Protein AF-A0A0U4C2C6-F1 (afdb_monomer_lite)

Organism: NCBI:txid1411621

Foldseek 3Di:
DDDDDDDDDDDDDDDDDDDDDDDDDDDPDDPPPPPPPPDPQDWAFDDPPAADACVVAEQFWKWKWWAALPPRDIDIDDTDHQYAFDPPDPDQVNRKDKDWDWDADPPPRDIKIWMWIQGNRHIDIDI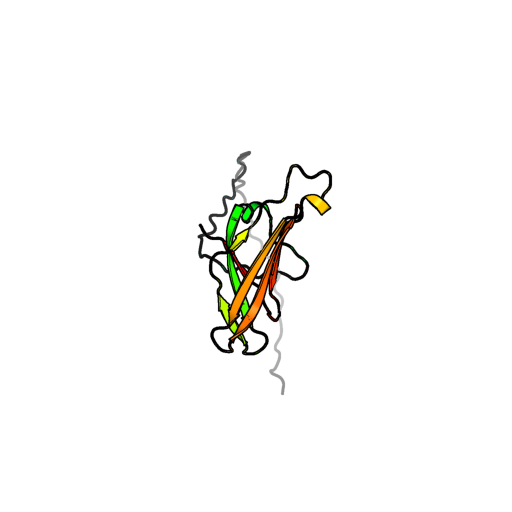PRTDRMTMTTDD

Radius of gyration: 28.0 Å; chains: 1; bounding box: 64×50×77 Å

Structure (mmCIF, N/CA/C/O backbone):
data_AF-A0A0U4C2C6-F1
#
_entry.id   AF-A0A0U4C2C6-F1
#
loop_
_atom_site.group_PDB
_atom_site.id
_atom_site.type_symbol
_atom_site.label_atom_id
_atom_site.label_alt_id
_atom_site.label_comp_id
_atom_site.label_asym_id
_atom_site.label_entity_id
_atom_site.label_seq_id
_atom_site.pdbx_PDB_ins_code
_atom_site.Cartn_x
_atom_site.Cartn_y
_atom_site.Cartn_z
_atom_site.occupancy
_atom_site.B_iso_or_equiv
_atom_site.auth_seq_id
_atom_site.auth_comp_id
_atom_site.auth_asym_id
_atom_site.auth_atom_id
_atom_site.pdbx_PDB_model_num
ATOM 1 N N . MET A 1 1 ? 21.924 -8.414 54.399 1.00 43.47 1 MET A N 1
ATOM 2 C CA . MET A 1 1 ? 23.168 -8.971 54.990 1.00 43.47 1 MET A CA 1
ATOM 3 C C . MET A 1 1 ? 23.803 -9.931 53.987 1.00 43.47 1 MET A C 1
ATOM 5 O O . MET A 1 1 ? 23.111 -10.341 53.064 1.00 43.47 1 MET A O 1
ATOM 9 N N . ARG A 1 2 ? 25.111 -10.199 54.085 1.00 40.47 2 ARG A N 1
ATOM 10 C CA . ARG A 1 2 ? 25.888 -10.925 53.057 1.00 40.47 2 ARG A CA 1
ATOM 11 C C . ARG A 1 2 ? 25.810 -12.449 53.266 1.00 40.47 2 ARG A C 1
ATOM 13 O O . ARG A 1 2 ? 25.883 -12.856 54.423 1.00 40.47 2 ARG A O 1
ATOM 20 N N . PRO A 1 3 ? 25.766 -13.284 52.210 1.00 55.25 3 PRO A N 1
ATOM 21 C CA . PRO A 1 3 ? 26.175 -14.682 52.328 1.00 55.25 3 PRO A CA 1
ATOM 22 C C . PRO A 1 3 ? 27.701 -14.763 52.568 1.00 55.25 3 PRO A C 1
ATOM 24 O O . PRO A 1 3 ? 28.441 -13.908 52.065 1.00 55.25 3 PRO A O 1
ATOM 27 N N . PRO A 1 4 ? 28.196 -15.742 53.347 1.00 52.00 4 PRO A N 1
ATOM 28 C CA . PRO A 1 4 ? 29.622 -15.890 53.625 1.00 52.00 4 PRO A CA 1
ATOM 29 C C . PRO A 1 4 ? 30.396 -16.465 52.427 1.00 52.00 4 PRO A C 1
ATOM 31 O O . PRO A 1 4 ? 29.886 -17.285 51.668 1.00 52.00 4 PRO A O 1
ATOM 34 N N . LYS A 1 5 ? 31.658 -16.042 52.290 1.00 46.25 5 LYS A N 1
ATOM 35 C CA . LYS A 1 5 ? 32.652 -16.623 51.372 1.00 46.25 5 LYS A CA 1
ATOM 36 C C . LYS A 1 5 ? 33.404 -17.753 52.081 1.00 46.25 5 LYS A C 1
ATOM 38 O O . LYS A 1 5 ? 33.743 -17.568 53.247 1.00 46.25 5 LYS A O 1
ATOM 43 N N . ILE A 1 6 ? 33.779 -18.818 51.366 1.00 43.84 6 ILE A N 1
ATOM 44 C CA . ILE A 1 6 ? 34.892 -19.706 51.754 1.00 43.84 6 ILE A CA 1
ATOM 45 C C . ILE A 1 6 ? 35.765 -20.017 50.527 1.00 43.84 6 ILE A C 1
ATOM 47 O O . ILE A 1 6 ? 35.259 -20.243 49.431 1.00 43.84 6 ILE A O 1
ATOM 51 N N . THR A 1 7 ? 37.078 -20.005 50.757 1.00 43.12 7 THR A N 1
ATOM 52 C CA . THR A 1 7 ? 38.211 -20.229 49.837 1.00 43.12 7 THR A CA 1
ATOM 53 C C . THR A 1 7 ? 39.315 -20.946 50.629 1.00 43.12 7 THR A C 1
ATOM 55 O O . THR A 1 7 ? 39.351 -20.795 51.849 1.00 43.12 7 THR A O 1
ATOM 58 N N . THR A 1 8 ? 40.225 -21.718 50.037 1.00 41.72 8 THR A N 1
ATOM 59 C CA . THR A 1 8 ? 40.607 -21.854 48.610 1.00 41.72 8 THR A CA 1
ATOM 60 C C . THR A 1 8 ? 40.851 -23.347 48.288 1.00 41.72 8 THR A C 1
ATOM 62 O O . THR A 1 8 ? 40.633 -24.179 49.163 1.00 41.72 8 THR A O 1
ATOM 65 N N . ASP A 1 9 ? 41.313 -23.719 47.085 1.00 37.34 9 ASP A N 1
ATOM 66 C CA . ASP A 1 9 ? 42.753 -23.989 46.857 1.00 37.34 9 ASP A CA 1
ATOM 67 C C . ASP A 1 9 ? 43.075 -24.630 45.483 1.00 37.34 9 ASP A C 1
ATOM 69 O O . ASP A 1 9 ? 42.414 -25.555 45.025 1.00 37.34 9 ASP A O 1
ATOM 73 N N . THR A 1 10 ? 44.083 -24.043 44.836 1.00 45.09 10 THR A N 1
ATOM 74 C CA . THR A 1 10 ? 45.171 -24.602 44.006 1.00 45.09 10 THR A CA 1
ATOM 75 C C . THR A 1 10 ? 45.081 -26.043 43.453 1.00 45.09 10 THR A C 1
ATOM 77 O O . THR A 1 10 ? 44.961 -27.014 44.191 1.00 45.09 10 THR A O 1
ATOM 80 N N . GLY A 1 11 ? 45.309 -26.200 42.138 1.00 37.72 11 GLY A N 1
ATOM 81 C CA . GLY A 1 11 ? 45.510 -27.506 41.486 1.00 37.72 11 GLY A CA 1
ATOM 82 C C . GLY A 1 11 ? 45.822 -27.389 39.988 1.00 37.72 11 GLY A C 1
ATOM 83 O O . GLY A 1 11 ? 44.921 -27.193 39.177 1.00 37.72 11 GLY A O 1
ATOM 84 N N . GLU A 1 12 ? 47.101 -27.480 39.621 1.00 39.19 12 GLU A N 1
ATOM 85 C CA . GLU A 1 12 ? 47.613 -27.251 38.261 1.00 39.19 12 GLU A CA 1
ATOM 86 C C . GLU A 1 12 ? 47.700 -28.545 37.409 1.00 39.19 12 GLU A C 1
ATOM 88 O O . GLU A 1 12 ? 47.996 -29.616 37.926 1.00 39.19 12 GLU A O 1
ATOM 93 N N . LEU A 1 13 ? 47.434 -28.405 36.099 1.00 45.66 13 LEU A N 1
ATOM 94 C CA . LEU A 1 13 ? 47.799 -29.257 34.942 1.00 45.66 13 LEU A CA 1
ATOM 95 C C . LEU A 1 13 ? 48.086 -30.768 35.127 1.00 45.66 13 LEU A C 1
ATOM 97 O O . LEU A 1 13 ? 49.150 -31.138 35.610 1.00 45.66 13 LEU A O 1
ATOM 101 N N . ILE A 1 14 ? 47.324 -31.620 34.415 1.00 47.81 14 ILE A N 1
ATOM 102 C CA . ILE A 1 14 ? 47.916 -32.698 33.585 1.00 47.81 14 ILE A CA 1
ATOM 103 C C . ILE A 1 14 ? 47.206 -32.765 32.217 1.00 47.81 14 ILE A C 1
ATOM 105 O O . ILE A 1 14 ? 45.985 -32.670 32.116 1.00 47.81 14 ILE A O 1
ATOM 109 N N . PHE A 1 15 ? 48.000 -32.920 31.155 1.00 38.97 15 PHE A N 1
ATOM 110 C CA . PHE A 1 15 ? 47.578 -33.038 29.756 1.00 38.97 15 PHE A CA 1
ATOM 111 C C . PHE A 1 15 ? 47.041 -34.435 29.410 1.00 38.97 15 PHE A C 1
ATOM 113 O O . PHE A 1 15 ? 47.638 -35.428 29.811 1.00 38.97 15 PHE A O 1
ATOM 120 N N . PHE A 1 16 ? 46.085 -34.511 28.475 1.00 42.25 16 PHE A N 1
ATOM 121 C CA . PHE A 1 16 ? 46.043 -35.610 27.500 1.00 42.25 16 PHE A CA 1
ATOM 122 C C . PHE A 1 16 ? 45.754 -35.086 26.089 1.00 42.25 16 PHE A C 1
ATOM 124 O O . PHE A 1 16 ? 44.644 -34.671 25.766 1.00 42.25 16 PHE A O 1
ATOM 131 N N . GLN A 1 17 ? 46.774 -35.131 25.230 1.00 45.59 17 GLN A N 1
ATOM 132 C CA . GLN A 1 17 ? 46.605 -34.996 23.785 1.00 45.59 17 GLN A CA 1
ATOM 133 C C . GLN A 1 17 ? 46.137 -36.332 23.196 1.00 45.59 17 GLN A C 1
ATOM 135 O O . GLN A 1 17 ? 46.783 -37.355 23.405 1.00 45.59 17 GLN A O 1
ATOM 140 N N . THR A 1 18 ? 45.119 -36.308 22.339 1.00 52.66 18 THR A N 1
ATOM 141 C CA . THR A 1 18 ? 45.025 -37.247 21.209 1.00 52.66 18 THR A CA 1
ATOM 142 C C . THR A 1 18 ? 44.735 -36.450 19.939 1.00 52.66 18 THR A C 1
ATOM 144 O O . THR A 1 18 ? 44.154 -35.368 19.988 1.00 52.66 18 THR A O 1
ATOM 147 N N . SER A 1 19 ? 45.272 -36.906 18.807 1.00 39.16 19 SER A N 1
ATOM 148 C CA . SER A 1 19 ? 45.440 -36.085 17.599 1.00 39.16 19 SER A CA 1
ATOM 149 C C . SER A 1 19 ? 44.721 -36.662 16.380 1.00 39.16 19 SER A C 1
ATOM 151 O O . SER A 1 19 ? 44.668 -37.878 16.232 1.00 39.16 19 SER A O 1
ATOM 153 N N . ARG A 1 20 ? 44.396 -35.770 15.424 1.00 46.72 20 ARG A N 1
ATOM 154 C CA . ARG A 1 20 ? 43.921 -36.039 14.041 1.00 46.72 20 ARG A CA 1
ATOM 155 C C . ARG A 1 20 ? 42.468 -36.547 13.999 1.00 46.72 20 ARG A C 1
ATOM 157 O O . ARG A 1 20 ? 42.090 -37.419 14.757 1.00 46.72 20 ARG A O 1
ATOM 164 N N . VAL A 1 21 ? 41.596 -36.001 13.151 1.00 45.09 21 VAL A N 1
ATOM 165 C CA . VAL A 1 21 ? 41.689 -36.036 11.676 1.00 45.09 21 VAL A CA 1
ATOM 166 C C . VAL A 1 21 ? 41.403 -34.669 11.028 1.00 45.09 21 VAL A C 1
ATOM 168 O O . VAL A 1 21 ? 40.477 -33.970 11.423 1.00 45.09 21 VAL A O 1
ATOM 171 N N . LYS A 1 22 ? 42.163 -34.314 9.978 1.00 52.81 22 LYS A N 1
ATOM 172 C CA . LYS A 1 22 ? 41.781 -33.271 9.005 1.00 52.81 22 LYS A CA 1
ATOM 173 C C . LYS A 1 22 ? 40.929 -33.904 7.895 1.00 52.81 22 LYS A C 1
ATOM 175 O O . LYS A 1 22 ? 41.438 -34.820 7.250 1.00 52.81 22 LYS A O 1
ATOM 180 N N . PRO A 1 23 ? 39.737 -33.383 7.564 1.00 44.59 23 PRO A N 1
ATOM 181 C CA . PRO A 1 23 ? 39.122 -33.622 6.266 1.00 44.59 23 PRO A CA 1
ATOM 182 C C . PRO A 1 23 ? 39.777 -32.696 5.232 1.00 44.59 23 PRO A C 1
ATOM 184 O O . PRO A 1 23 ? 39.557 -31.486 5.225 1.00 44.59 23 PRO A O 1
ATOM 187 N N . THR A 1 24 ? 40.600 -33.254 4.348 1.00 47.88 24 THR A N 1
ATOM 188 C CA . THR A 1 24 ? 40.970 -32.599 3.086 1.00 47.88 24 THR A CA 1
ATOM 189 C C . THR A 1 24 ? 39.849 -32.831 2.077 1.00 47.88 24 THR A C 1
ATOM 191 O O . THR A 1 24 ? 39.637 -33.966 1.660 1.00 47.88 24 THR A O 1
ATOM 194 N N . GLY A 1 25 ? 39.141 -31.774 1.677 1.00 40.16 25 GLY A N 1
ATOM 195 C CA . GLY A 1 25 ? 38.038 -31.860 0.717 1.00 40.16 25 GLY A CA 1
ATOM 196 C C . GLY A 1 25 ? 37.857 -30.549 -0.038 1.00 40.16 25 GLY A C 1
ATOM 197 O O . GLY A 1 25 ? 37.169 -29.648 0.428 1.00 40.16 25 GLY A O 1
ATOM 198 N N . HIS A 1 26 ? 38.504 -30.437 -1.196 1.00 43.16 26 HIS A N 1
ATOM 199 C CA . HIS A 1 26 ? 38.404 -29.278 -2.079 1.00 43.16 26 HIS A CA 1
ATOM 200 C C . HIS A 1 26 ? 37.157 -29.421 -2.969 1.00 43.16 26 HIS A C 1
ATOM 202 O O . HIS A 1 26 ? 37.110 -30.319 -3.804 1.00 43.16 26 HIS A O 1
ATOM 208 N N . TRP A 1 27 ? 36.167 -28.540 -2.804 1.00 44.12 27 TRP A N 1
ATOM 209 C CA . TRP A 1 27 ? 34.976 -28.462 -3.661 1.00 44.12 27 TRP A CA 1
ATOM 210 C C . TRP A 1 27 ? 34.647 -26.994 -3.973 1.00 44.12 27 TRP A C 1
ATOM 212 O O . TRP A 1 27 ? 34.201 -26.280 -3.074 1.00 44.12 27 TRP A O 1
ATOM 222 N N . PRO A 1 28 ? 34.778 -26.522 -5.226 1.00 49.38 28 PRO A N 1
ATOM 223 C CA . PRO A 1 28 ? 34.243 -25.231 -5.652 1.00 49.38 28 PRO A CA 1
ATOM 224 C C . PRO A 1 28 ? 32.747 -25.356 -5.998 1.00 49.38 28 PRO A C 1
ATOM 226 O O . PRO A 1 28 ? 32.307 -25.004 -7.089 1.00 49.38 28 PRO A O 1
ATOM 229 N N . GLY A 1 29 ? 31.951 -25.879 -5.064 1.00 41.84 29 GLY A N 1
ATOM 230 C CA . GLY A 1 29 ? 30.494 -25.903 -5.164 1.00 41.84 29 GLY A CA 1
ATOM 231 C C . GLY A 1 29 ? 29.917 -24.681 -4.466 1.00 41.84 29 GLY A C 1
ATOM 232 O O . GLY A 1 29 ? 29.756 -24.704 -3.247 1.00 41.84 29 GLY A O 1
ATOM 233 N N . ARG A 1 30 ? 29.602 -23.609 -5.209 1.00 43.47 30 ARG A N 1
ATOM 234 C CA . ARG A 1 30 ? 28.815 -22.503 -4.641 1.00 43.47 30 ARG A CA 1
ATOM 235 C C . ARG A 1 30 ? 27.462 -23.063 -4.219 1.00 43.47 30 ARG A C 1
ATOM 237 O O . ARG A 1 30 ? 26.648 -23.409 -5.072 1.00 43.47 30 ARG A O 1
ATOM 244 N N . ILE A 1 31 ? 27.233 -23.138 -2.911 1.00 47.34 31 ILE A N 1
ATOM 245 C CA . ILE A 1 31 ? 25.911 -23.415 -2.362 1.00 47.34 31 ILE A CA 1
ATOM 246 C C . ILE A 1 31 ? 25.012 -22.270 -2.825 1.00 47.34 31 ILE A C 1
ATOM 248 O O . ILE A 1 31 ? 25.139 -21.137 -2.362 1.00 47.34 31 ILE A O 1
ATOM 252 N N . LEU A 1 32 ? 24.123 -22.567 -3.772 1.00 46.06 32 LEU A N 1
ATOM 253 C CA . LEU A 1 32 ? 22.963 -21.732 -4.032 1.00 46.06 32 LEU A CA 1
ATOM 254 C C . LEU A 1 32 ? 22.089 -21.813 -2.785 1.00 46.06 32 LEU A C 1
ATOM 256 O O . LEU A 1 32 ? 21.255 -22.709 -2.661 1.00 46.06 32 LEU A O 1
ATOM 260 N N . SER A 1 33 ? 22.288 -20.870 -1.866 1.00 45.19 33 SER A N 1
ATOM 261 C CA . SER A 1 33 ? 21.357 -20.586 -0.778 1.00 45.19 33 SER A CA 1
ATOM 262 C C . SER A 1 33 ? 20.067 -20.021 -1.369 1.00 45.19 33 SER A C 1
ATOM 264 O O . SER A 1 33 ? 19.761 -18.839 -1.223 1.00 45.19 33 SER A O 1
ATOM 266 N N . ARG A 1 34 ? 19.301 -20.872 -2.064 1.00 46.25 34 ARG A N 1
ATOM 267 C CA . AR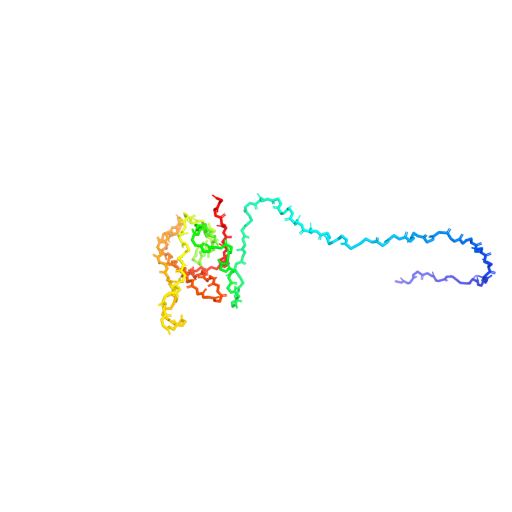G A 1 34 ? 17.884 -20.635 -2.321 1.00 46.25 34 ARG A CA 1
ATOM 268 C C . ARG A 1 34 ? 17.207 -20.638 -0.960 1.00 46.25 34 ARG A C 1
ATOM 270 O O . ARG A 1 34 ? 16.843 -21.693 -0.445 1.00 46.25 34 ARG A O 1
ATOM 277 N N . SER A 1 35 ? 17.097 -19.447 -0.377 1.00 44.50 35 SER A N 1
ATOM 278 C CA . SER A 1 35 ? 16.248 -19.202 0.778 1.00 44.50 35 SER A CA 1
ATOM 279 C C . SER A 1 35 ? 14.823 -19.505 0.344 1.00 44.50 35 SER A C 1
ATOM 281 O O . SER A 1 35 ? 14.163 -18.678 -0.283 1.00 44.50 35 SER A O 1
ATOM 283 N N . LEU A 1 36 ? 14.372 -20.727 0.621 1.00 47.75 36 LEU A N 1
ATOM 284 C CA . LEU A 1 36 ? 12.972 -21.106 0.525 1.00 47.75 36 LEU A CA 1
ATOM 285 C C . LEU A 1 36 ? 12.248 -20.408 1.677 1.00 47.75 36 LEU A C 1
ATOM 287 O O . LEU A 1 36 ? 11.938 -21.019 2.698 1.00 47.75 36 LEU A O 1
ATOM 291 N N . ASN A 1 37 ? 12.036 -19.100 1.521 1.00 47.34 37 ASN A N 1
ATOM 292 C CA . ASN A 1 37 ? 11.119 -18.346 2.356 1.00 47.34 37 ASN A CA 1
ATOM 293 C C . ASN A 1 37 ? 9.734 -18.938 2.113 1.00 47.34 37 ASN A C 1
ATOM 295 O O . ASN A 1 37 ? 9.097 -18.650 1.104 1.00 47.34 37 ASN A O 1
ATOM 299 N N . THR A 1 38 ? 9.300 -19.804 3.026 1.00 46.62 38 THR A N 1
ATOM 300 C CA . THR A 1 38 ? 7.931 -20.305 3.070 1.00 46.62 38 THR A CA 1
ATOM 301 C C . THR A 1 38 ? 6.997 -19.104 3.124 1.00 46.62 38 THR A C 1
ATOM 303 O O . THR A 1 38 ? 7.020 -18.346 4.097 1.00 46.62 38 THR A O 1
ATOM 306 N N . ILE A 1 39 ? 6.221 -18.923 2.055 1.00 56.34 39 ILE A N 1
ATOM 307 C CA . ILE A 1 39 ? 5.385 -17.746 1.826 1.00 56.34 39 ILE A CA 1
ATOM 308 C C . ILE A 1 39 ? 4.159 -17.827 2.740 1.00 56.34 39 ILE A C 1
ATOM 310 O O . ILE A 1 39 ? 3.059 -18.195 2.343 1.00 56.34 39 ILE A O 1
ATOM 314 N N . TYR A 1 40 ? 4.348 -17.457 4.004 1.00 50.25 40 TYR A N 1
ATOM 315 C CA . TYR A 1 40 ? 3.291 -16.720 4.679 1.00 50.25 40 TYR A CA 1
ATOM 316 C C . TYR A 1 40 ? 3.197 -15.367 3.971 1.00 50.25 40 TYR A C 1
ATOM 318 O O . TYR A 1 40 ? 4.247 -14.754 3.749 1.00 50.25 40 TYR A O 1
ATOM 326 N N . PRO A 1 41 ? 1.997 -14.874 3.626 1.00 65.12 41 PRO A N 1
ATOM 327 C CA . PRO A 1 41 ? 1.850 -13.564 3.012 1.00 65.12 41 PRO A CA 1
ATOM 328 C C . PRO A 1 41 ? 2.112 -12.506 4.097 1.00 65.12 41 PRO A C 1
ATOM 330 O O . PRO A 1 41 ? 1.213 -12.019 4.786 1.00 65.12 41 PRO A O 1
ATOM 333 N N . MET A 1 42 ? 3.392 -12.229 4.339 1.00 84.25 42 MET A N 1
ATOM 334 C CA . MET A 1 42 ? 3.842 -11.368 5.423 1.00 84.25 42 MET A CA 1
ATOM 335 C C . MET A 1 42 ? 3.589 -9.910 5.060 1.00 84.25 42 MET A C 1
ATOM 337 O O . MET A 1 42 ? 4.017 -9.435 4.014 1.00 84.25 42 MET A O 1
ATOM 341 N N . TRP A 1 43 ? 2.928 -9.192 5.964 1.00 88.38 43 TRP A N 1
ATOM 342 C CA . TRP A 1 43 ? 2.801 -7.743 5.883 1.00 88.38 43 TRP A CA 1
ATOM 343 C C . TRP A 1 43 ? 4.162 -7.100 6.145 1.00 88.38 43 TRP A C 1
ATOM 345 O O . TRP A 1 43 ? 4.657 -7.119 7.275 1.00 88.38 43 TRP A O 1
ATOM 355 N N . ILE A 1 44 ? 4.766 -6.532 5.106 1.00 90.38 44 ILE A N 1
ATOM 356 C CA . ILE A 1 44 ? 6.048 -5.840 5.185 1.00 90.38 44 ILE A CA 1
ATOM 357 C C . ILE A 1 44 ? 5.762 -4.394 5.580 1.00 90.38 44 ILE A C 1
ATOM 359 O O . ILE A 1 44 ? 5.151 -3.640 4.825 1.00 90.38 44 ILE A O 1
ATOM 363 N N . GLN A 1 45 ? 6.183 -3.993 6.779 1.00 91.38 45 GLN A N 1
ATOM 364 C CA . GLN A 1 45 ? 6.074 -2.598 7.198 1.00 91.38 45 GLN A CA 1
ATOM 365 C C . GLN A 1 45 ? 7.029 -1.735 6.363 1.00 91.38 45 GLN A C 1
ATOM 367 O O . GLN A 1 45 ? 8.241 -1.972 6.361 1.00 91.38 45 GLN A O 1
ATOM 372 N N . GLN A 1 46 ? 6.495 -0.712 5.693 1.00 88.25 46 GLN A N 1
ATOM 373 C CA . GLN A 1 46 ? 7.325 0.278 5.018 1.00 88.25 46 GLN A CA 1
ATOM 374 C C . GLN A 1 46 ? 8.090 1.082 6.072 1.00 88.25 46 GLN A C 1
ATOM 376 O O . GLN A 1 46 ? 7.522 1.534 7.070 1.00 88.25 46 GLN A O 1
ATOM 381 N N . LYS A 1 47 ? 9.395 1.241 5.859 1.00 87.62 47 LYS A N 1
ATOM 382 C CA . LYS A 1 47 ? 10.255 2.057 6.716 1.00 87.62 47 LYS A CA 1
ATOM 383 C C . LYS A 1 47 ? 10.228 3.496 6.222 1.00 87.62 47 LYS A C 1
ATOM 385 O O . LYS A 1 47 ? 10.313 3.739 5.019 1.00 87.62 47 LYS A O 1
ATOM 390 N N . ASP A 1 48 ? 10.178 4.443 7.149 1.00 78.94 48 ASP A N 1
ATOM 391 C CA . ASP A 1 48 ? 10.301 5.858 6.813 1.00 78.94 48 ASP A CA 1
ATOM 392 C C . ASP A 1 48 ? 11.631 6.105 6.072 1.00 78.94 48 ASP A C 1
ATOM 394 O O . ASP A 1 48 ? 12.686 5.629 6.496 1.00 78.94 48 ASP A O 1
ATOM 398 N N . HIS A 1 49 ? 11.572 6.826 4.949 1.00 79.88 49 HIS A N 1
ATOM 399 C CA . HIS A 1 49 ? 12.713 7.156 4.076 1.00 79.88 49 HIS A CA 1
ATOM 400 C C . HIS A 1 49 ? 13.450 5.974 3.411 1.00 79.88 49 HIS A C 1
ATOM 402 O O . HIS A 1 49 ? 14.547 6.165 2.891 1.00 79.88 49 HIS A O 1
ATOM 408 N N . SER A 1 50 ? 12.865 4.773 3.376 1.00 86.81 50 SER A N 1
ATOM 409 C CA . SER A 1 50 ? 13.403 3.632 2.622 1.00 86.81 50 SER A CA 1
ATOM 410 C C . SER A 1 50 ? 12.306 3.054 1.725 1.00 86.81 50 SER A C 1
ATOM 412 O O . SER A 1 50 ? 11.464 2.307 2.235 1.00 86.81 50 SER A O 1
ATOM 414 N N . PRO A 1 51 ? 12.316 3.369 0.414 1.00 88.69 51 PRO A N 1
ATOM 415 C CA . PRO A 1 51 ? 11.421 2.756 -0.561 1.00 88.69 51 PRO A CA 1
ATOM 416 C C . PRO A 1 51 ? 11.476 1.226 -0.516 1.00 88.69 51 PRO A C 1
ATOM 418 O O . PRO A 1 51 ? 12.480 0.625 -0.115 1.00 88.69 51 PRO A O 1
ATOM 421 N N . ALA A 1 52 ? 10.382 0.596 -0.926 1.00 90.75 52 ALA A N 1
ATOM 422 C CA . ALA A 1 52 ? 10.337 -0.834 -1.174 1.00 90.75 52 ALA A CA 1
ATOM 423 C C . ALA A 1 52 ? 11.040 -1.169 -2.508 1.00 90.75 52 ALA A C 1
ATOM 425 O O . ALA A 1 52 ? 10.995 -0.353 -3.432 1.00 90.75 52 ALA A O 1
ATOM 426 N N . PRO A 1 53 ? 11.690 -2.341 -2.630 1.00 89.94 53 PRO A N 1
ATOM 427 C CA . PRO A 1 53 ? 12.386 -2.732 -3.855 1.00 89.94 53 PRO A CA 1
ATOM 428 C C . PRO A 1 53 ? 11.424 -2.790 -5.047 1.00 89.94 53 PRO A C 1
ATOM 430 O O . PRO A 1 53 ? 10.396 -3.465 -4.996 1.00 89.94 53 PRO A O 1
ATOM 433 N N . LEU A 1 54 ? 11.773 -2.088 -6.131 1.00 87.94 54 LEU A N 1
ATOM 434 C CA . LEU A 1 54 ? 10.955 -2.028 -7.345 1.00 87.94 54 LEU A CA 1
ATOM 435 C C . LEU A 1 54 ? 10.766 -3.419 -7.968 1.00 87.94 54 LEU A C 1
ATOM 437 O O . LEU A 1 54 ? 9.656 -3.773 -8.347 1.00 87.94 54 LEU A O 1
ATOM 441 N N . GLU A 1 55 ? 11.829 -4.226 -8.013 1.00 87.50 55 GLU A N 1
ATOM 442 C CA . GLU A 1 55 ? 11.841 -5.559 -8.637 1.00 87.50 55 GLU A CA 1
ATOM 443 C C . GLU A 1 55 ? 10.844 -6.562 -8.024 1.00 87.50 55 GLU A C 1
ATOM 445 O O . GLU A 1 55 ? 10.340 -7.431 -8.733 1.00 87.50 55 GLU A O 1
ATOM 450 N N . ASP A 1 56 ? 10.508 -6.418 -6.738 1.00 85.56 56 ASP A N 1
ATOM 451 C CA . ASP A 1 56 ? 9.554 -7.297 -6.047 1.00 85.56 56 ASP A CA 1
ATOM 452 C C . ASP A 1 56 ? 8.085 -6.903 -6.290 1.00 85.56 56 ASP A C 1
ATOM 454 O O . ASP A 1 56 ? 7.183 -7.702 -6.008 1.00 85.56 56 ASP A O 1
ATOM 458 N N . LEU A 1 57 ? 7.844 -5.674 -6.770 1.00 89.69 57 LEU A N 1
ATOM 459 C CA . LEU A 1 57 ? 6.545 -4.991 -6.746 1.00 89.69 57 LEU A CA 1
ATOM 460 C C . LEU A 1 57 ? 6.050 -4.515 -8.119 1.00 89.69 57 LEU A C 1
ATOM 462 O O . LEU A 1 57 ? 4.844 -4.511 -8.351 1.00 89.69 57 LEU A O 1
ATOM 466 N N . GLN A 1 58 ? 6.946 -4.112 -9.019 1.00 87.38 58 GLN A N 1
ATOM 467 C CA . GLN A 1 58 ? 6.618 -3.522 -10.317 1.00 87.38 58 GLN A CA 1
ATOM 468 C C . GLN A 1 58 ? 5.692 -4.418 -11.149 1.00 87.38 58 GLN A C 1
ATOM 470 O O . GLN A 1 58 ? 5.991 -5.589 -11.386 1.00 87.38 58 GLN A O 1
ATOM 475 N N . GLY A 1 59 ? 4.575 -3.861 -11.628 1.00 85.56 59 GLY A N 1
ATOM 476 C CA . GLY A 1 59 ? 3.610 -4.598 -12.450 1.00 85.56 59 GLY A CA 1
ATOM 477 C C . GLY A 1 59 ? 2.835 -5.684 -11.695 1.00 85.56 59 GLY A C 1
ATOM 478 O O . GLY A 1 59 ? 2.131 -6.475 -12.323 1.00 85.56 59 GLY A O 1
ATOM 479 N N . ARG A 1 60 ? 2.949 -5.732 -10.363 1.00 89.81 60 ARG A N 1
ATOM 480 C CA . ARG A 1 60 ? 2.147 -6.584 -9.479 1.00 89.81 60 ARG A CA 1
ATOM 481 C C . ARG A 1 60 ? 1.075 -5.745 -8.791 1.00 89.81 60 ARG A C 1
ATOM 483 O O . ARG A 1 60 ? 1.063 -4.517 -8.887 1.00 89.81 60 ARG A O 1
ATOM 490 N N . THR A 1 61 ? 0.180 -6.417 -8.078 1.00 91.06 61 THR A N 1
ATOM 491 C CA . THR A 1 61 ? -0.788 -5.760 -7.201 1.00 91.06 61 THR A CA 1
ATOM 492 C C . THR A 1 61 ? -0.450 -6.008 -5.736 1.00 91.06 61 THR A C 1
ATOM 494 O O . THR A 1 61 ? 0.097 -7.055 -5.367 1.00 91.06 61 THR A O 1
ATOM 497 N N . VAL A 1 62 ? -0.754 -5.029 -4.887 1.00 91.56 62 VAL A N 1
ATOM 498 C CA . VAL A 1 62 ? -0.453 -5.064 -3.452 1.00 91.56 62 VAL A CA 1
ATOM 499 C C . VAL A 1 62 ? -1.682 -4.728 -2.622 1.00 91.56 62 VAL A C 1
ATOM 501 O O . VAL A 1 62 ? -2.408 -3.784 -2.916 1.00 91.56 62 VAL A O 1
ATOM 504 N N . GLY A 1 63 ? -1.896 -5.468 -1.539 1.00 92.31 63 GLY A N 1
ATOM 505 C CA . GLY A 1 63 ? -2.758 -5.007 -0.456 1.00 92.31 63 GLY A CA 1
ATOM 506 C C . GLY A 1 63 ? -1.968 -4.063 0.446 1.00 92.31 63 GLY A C 1
ATOM 507 O O . GLY A 1 63 ? -0.793 -4.320 0.727 1.00 92.31 63 GLY A O 1
ATOM 508 N N . LEU A 1 64 ? -2.599 -2.997 0.940 1.00 93.56 64 LEU A N 1
ATOM 509 C CA . LEU A 1 64 ? -2.047 -2.127 1.978 1.00 93.56 64 LEU A CA 1
ATOM 510 C C . LEU A 1 64 ? -2.773 -2.335 3.310 1.00 93.56 64 LEU A C 1
ATOM 512 O O . LEU A 1 64 ? -3.984 -2.548 3.375 1.00 93.56 64 LEU A O 1
ATOM 516 N N . LYS A 1 65 ? -2.012 -2.227 4.399 1.00 94.31 65 LYS A N 1
ATOM 517 C CA . LYS A 1 65 ? -2.502 -2.223 5.775 1.00 94.31 65 LYS A CA 1
ATOM 518 C C . LYS A 1 65 ? -1.981 -0.990 6.490 1.00 94.31 65 LYS A C 1
ATOM 520 O O . LYS A 1 65 ? -0.775 -0.752 6.523 1.00 94.31 65 LYS A O 1
ATOM 525 N N . PHE A 1 66 ? -2.869 -0.224 7.107 1.00 94.44 66 PHE A N 1
ATOM 526 C CA . PHE A 1 66 ? -2.500 0.980 7.848 1.00 94.44 66 PHE A CA 1
ATOM 527 C C . PHE A 1 66 ? -3.463 1.260 9.000 1.00 94.44 66 PHE A C 1
ATOM 529 O O . PHE A 1 66 ? -4.582 0.758 9.049 1.00 94.44 66 PHE A O 1
ATOM 536 N N . LYS A 1 67 ? -3.042 2.091 9.951 1.00 94.94 67 LYS A N 1
ATOM 537 C CA . LYS A 1 67 ? -3.840 2.482 11.116 1.00 94.94 67 LYS A CA 1
ATOM 538 C C . LYS A 1 67 ? -4.441 3.870 10.914 1.00 94.94 67 LYS A C 1
ATOM 540 O O . LYS A 1 67 ? -3.702 4.842 10.760 1.00 94.94 67 LYS A O 1
ATOM 545 N N . CYS A 1 68 ? -5.769 3.978 10.948 1.00 93.88 68 CYS A N 1
ATOM 546 C CA . CYS A 1 68 ? -6.486 5.254 10.843 1.00 93.88 68 CYS A CA 1
ATOM 547 C C . CYS A 1 68 ? -6.085 6.211 11.982 1.00 93.88 68 CYS A C 1
ATOM 549 O O . CYS A 1 68 ? -6.135 5.822 13.151 1.00 93.88 68 CYS A O 1
ATOM 551 N N . SER A 1 69 ? -5.744 7.471 11.686 1.00 93.50 69 SER A N 1
ATOM 552 C CA . SER A 1 69 ? -5.355 8.445 12.724 1.00 93.50 69 SER A CA 1
ATOM 553 C C . SER A 1 69 ? -6.498 8.844 13.666 1.00 93.50 69 SER A C 1
ATOM 555 O O . SER A 1 69 ? -6.244 9.179 14.820 1.00 93.50 69 SER A O 1
ATOM 557 N N . LYS A 1 70 ? -7.753 8.810 13.192 1.00 93.38 70 LYS A N 1
ATOM 558 C CA . LYS A 1 70 ? -8.929 9.284 13.938 1.00 93.38 70 LYS A CA 1
ATOM 559 C C . LYS A 1 70 ? -9.471 8.249 14.923 1.00 93.38 70 LYS A C 1
ATOM 561 O O . LYS A 1 70 ? -9.734 8.581 16.073 1.00 93.38 70 LYS A O 1
ATOM 566 N N . CYS A 1 71 ? -9.678 7.012 14.471 1.00 93.88 71 CYS A N 1
ATOM 567 C CA . CYS A 1 71 ? -10.289 5.950 15.282 1.00 93.88 71 CYS A CA 1
ATOM 568 C C . CYS A 1 71 ? -9.330 4.815 15.652 1.00 93.88 71 CYS A C 1
ATOM 570 O O . CYS A 1 71 ? -9.732 3.907 16.370 1.00 93.88 71 CYS A O 1
ATOM 572 N N . HIS A 1 72 ? -8.079 4.854 15.183 1.00 94.50 72 HIS A N 1
ATOM 573 C CA . HIS A 1 72 ? -7.048 3.857 15.483 1.00 94.50 72 HIS A CA 1
ATOM 574 C C . HIS A 1 72 ? -7.363 2.413 15.044 1.00 94.50 72 HIS A C 1
ATOM 576 O O . HIS A 1 72 ? -6.613 1.506 15.399 1.00 94.50 72 HIS A O 1
ATOM 582 N N . THR A 1 73 ? -8.404 2.194 14.236 1.00 93.81 73 THR A N 1
ATOM 583 C CA . THR A 1 73 ? -8.670 0.908 13.574 1.00 93.81 73 THR A CA 1
ATOM 584 C C . THR A 1 73 ? -7.590 0.617 12.527 1.00 93.81 73 THR A C 1
ATOM 586 O O . THR A 1 73 ? -7.167 1.529 11.810 1.00 93.81 73 THR A O 1
ATOM 589 N N . GLU A 1 74 ? -7.162 -0.643 12.424 1.00 94.19 74 GLU A N 1
ATOM 590 C CA . GLU A 1 74 ? -6.398 -1.136 11.273 1.00 94.19 74 GLU A CA 1
ATOM 591 C C . GLU A 1 74 ? -7.332 -1.310 10.067 1.00 94.19 74 GLU A C 1
ATOM 593 O O . GLU A 1 74 ? -8.363 -1.976 10.148 1.00 94.19 74 GLU A O 1
ATOM 598 N N . ILE A 1 75 ? -6.974 -0.671 8.960 1.00 93.00 75 ILE A N 1
ATOM 599 C CA . ILE A 1 75 ? -7.654 -0.740 7.671 1.00 93.00 75 ILE A CA 1
ATOM 600 C C . ILE A 1 75 ? -6.794 -1.603 6.757 1.00 93.00 75 ILE A C 1
ATOM 602 O O . ILE A 1 75 ? -5.575 -1.435 6.711 1.00 93.00 75 ILE A O 1
ATOM 606 N N . PHE A 1 76 ? -7.459 -2.501 6.041 1.00 92.88 76 PHE A N 1
ATOM 607 C CA . PHE A 1 76 ? -6.908 -3.301 4.958 1.00 92.88 76 PHE A CA 1
ATOM 608 C C . PHE A 1 76 ? -7.580 -2.822 3.676 1.00 92.88 76 PHE A C 1
ATOM 610 O O . PHE A 1 76 ? -8.785 -2.557 3.690 1.00 92.88 76 PHE A O 1
ATOM 617 N N . THR A 1 77 ? -6.812 -2.664 2.608 1.00 90.88 77 THR A N 1
ATOM 618 C CA . THR A 1 77 ? -7.328 -2.262 1.298 1.00 90.88 77 THR A CA 1
ATOM 619 C C . THR A 1 77 ? -7.583 -3.475 0.421 1.00 90.88 77 THR A C 1
ATOM 621 O O . THR A 1 77 ? -7.052 -4.560 0.670 1.00 90.88 77 THR A O 1
ATOM 624 N N . ASP A 1 78 ? -8.334 -3.255 -0.651 1.00 88.38 78 ASP A N 1
ATOM 625 C CA . ASP A 1 78 ? -8.267 -4.102 -1.834 1.00 88.38 78 ASP A CA 1
ATOM 626 C C . ASP A 1 78 ? -6.875 -4.013 -2.499 1.00 88.38 78 ASP A C 1
ATOM 628 O O . ASP A 1 78 ? -5.976 -3.298 -2.037 1.00 88.38 78 ASP A O 1
ATOM 632 N N . LEU A 1 79 ? -6.673 -4.803 -3.553 1.00 90.00 79 LEU A N 1
ATOM 633 C CA . LEU A 1 79 ? -5.402 -4.898 -4.267 1.00 90.00 79 LEU A CA 1
ATOM 634 C C . LEU A 1 79 ? -5.210 -3.703 -5.214 1.00 90.00 79 LEU A C 1
ATOM 636 O O . LEU A 1 79 ? -5.942 -3.573 -6.191 1.00 90.00 79 LEU A O 1
ATOM 640 N N . ILE A 1 80 ? -4.189 -2.890 -4.946 1.00 89.50 80 ILE A N 1
ATOM 641 C CA . ILE A 1 80 ? -3.832 -1.680 -5.702 1.00 89.50 80 ILE A CA 1
ATOM 642 C C . ILE A 1 80 ? -2.730 -2.011 -6.713 1.00 89.50 80 ILE A C 1
ATOM 644 O O . ILE A 1 80 ? -1.851 -2.831 -6.418 1.00 89.50 80 ILE A O 1
ATOM 648 N N . GLY A 1 81 ? -2.756 -1.389 -7.893 1.00 89.56 81 GLY A N 1
ATOM 649 C CA . GLY A 1 81 ? -1.678 -1.492 -8.874 1.00 89.56 81 GLY A CA 1
ATOM 650 C C . GLY A 1 81 ? -0.371 -0.864 -8.381 1.00 89.56 81 GLY A C 1
ATOM 651 O O . GLY A 1 81 ? -0.364 0.152 -7.686 1.00 89.56 81 GLY A O 1
ATOM 652 N N . VAL A 1 82 ? 0.760 -1.471 -8.747 1.00 90.06 82 VAL A N 1
ATOM 653 C CA . VAL A 1 82 ? 2.077 -0.828 -8.660 1.00 90.06 82 VAL A CA 1
ATOM 654 C C . VAL A 1 82 ? 2.508 -0.445 -10.080 1.00 90.06 82 VAL A C 1
ATOM 656 O O . VAL A 1 82 ? 2.907 -1.329 -10.852 1.00 90.06 82 VAL A O 1
ATOM 659 N N . PRO A 1 83 ? 2.417 0.842 -10.465 1.00 86.88 83 PRO A N 1
ATOM 660 C CA . PRO A 1 83 ? 2.732 1.262 -11.822 1.00 86.88 83 PRO A CA 1
ATOM 661 C C . PRO A 1 83 ? 4.221 1.069 -12.133 1.00 86.88 83 PRO A C 1
ATOM 663 O O . PRO A 1 83 ? 5.093 1.379 -11.328 1.00 86.88 83 PRO A O 1
ATOM 666 N N . SER A 1 84 ? 4.541 0.599 -13.338 1.00 86.75 84 SER A N 1
ATOM 667 C CA . SER A 1 84 ? 5.927 0.605 -13.819 1.00 86.75 84 SER A CA 1
ATOM 668 C C . SER A 1 84 ? 6.420 2.038 -14.025 1.00 86.75 84 SER A C 1
ATOM 670 O O . SER A 1 84 ? 5.685 2.818 -14.636 1.00 86.75 84 SER A O 1
ATOM 672 N N . PRO A 1 85 ? 7.651 2.393 -13.615 1.00 84.38 85 PRO A N 1
ATOM 673 C CA . PRO A 1 85 ? 8.317 3.593 -14.106 1.00 84.38 85 PRO A CA 1
ATOM 674 C C . PRO A 1 85 ? 8.389 3.596 -15.640 1.00 84.38 85 PRO A C 1
ATOM 676 O O . PRO A 1 85 ? 8.428 2.543 -16.278 1.00 84.38 85 PRO A O 1
ATOM 679 N N . ASN A 1 86 ? 8.386 4.779 -16.250 1.00 83.12 86 ASN A N 1
ATOM 680 C CA . ASN A 1 86 ? 8.483 4.916 -17.699 1.00 83.12 86 ASN A CA 1
ATOM 681 C C . ASN A 1 86 ? 9.946 4.816 -18.167 1.00 83.12 86 ASN A C 1
ATOM 683 O O . ASN A 1 86 ? 10.675 5.809 -18.172 1.00 83.12 86 ASN A O 1
ATOM 687 N N . ASP A 1 87 ? 10.341 3.629 -18.630 1.00 80.88 87 ASP A N 1
ATOM 688 C CA . ASP A 1 87 ? 11.671 3.334 -19.191 1.00 80.88 87 ASP A CA 1
ATOM 689 C C . ASP A 1 87 ? 12.030 4.158 -20.446 1.00 80.88 87 ASP A C 1
ATOM 691 O O . ASP A 1 87 ? 13.191 4.193 -20.853 1.00 80.88 87 ASP A O 1
ATOM 695 N N . GLN A 1 88 ? 11.053 4.817 -21.080 1.00 82.88 88 GLN A N 1
ATOM 696 C CA . GLN A 1 88 ? 11.254 5.669 -22.261 1.00 82.88 88 GLN A CA 1
ATOM 697 C C . GLN A 1 88 ? 11.362 7.165 -21.925 1.00 82.88 88 GLN A C 1
ATOM 699 O O . GLN A 1 88 ? 11.402 7.991 -22.835 1.00 82.88 88 GLN A O 1
ATOM 704 N N . ALA A 1 89 ? 11.365 7.539 -20.644 1.00 81.50 89 ALA A N 1
ATOM 705 C CA . ALA A 1 89 ? 11.420 8.934 -20.228 1.00 81.50 89 ALA A CA 1
ATOM 706 C C . ALA A 1 89 ? 12.820 9.552 -20.395 1.00 81.50 89 ALA A C 1
ATOM 708 O O . ALA A 1 89 ? 13.817 9.002 -19.932 1.00 81.50 89 ALA A O 1
ATOM 709 N N . ASP A 1 90 ? 12.883 10.768 -20.948 1.00 82.50 90 ASP A N 1
ATOM 710 C CA . ASP A 1 90 ? 14.140 11.512 -21.154 1.00 82.50 90 ASP A CA 1
ATOM 711 C C . ASP A 1 90 ? 14.844 11.939 -19.847 1.00 82.50 90 ASP A C 1
ATOM 713 O O . ASP A 1 90 ? 15.983 12.409 -19.869 1.00 82.50 90 ASP A O 1
ATOM 717 N N . SER A 1 91 ? 14.177 11.821 -18.691 1.00 80.62 91 SER A N 1
ATOM 718 C CA . SER A 1 91 ? 14.783 12.070 -17.379 1.00 80.62 91 SER A CA 1
ATOM 719 C C . SER A 1 91 ? 14.120 11.251 -16.261 1.00 80.62 91 SER A C 1
ATOM 721 O O . SER A 1 91 ? 12.935 10.924 -16.373 1.00 80.62 91 SER A O 1
ATOM 723 N N . PRO A 1 92 ? 14.815 10.992 -15.132 1.00 76.75 92 PRO A N 1
ATOM 724 C CA . PRO A 1 92 ? 14.241 10.266 -13.994 1.00 76.75 92 PRO A CA 1
ATOM 725 C C . PRO A 1 92 ? 12.973 10.917 -13.424 1.00 76.75 92 PRO A C 1
ATOM 727 O O . PRO A 1 92 ? 12.056 10.220 -13.007 1.00 76.75 92 PRO A O 1
ATOM 730 N N . ALA A 1 93 ? 12.876 12.251 -13.467 1.00 76.69 93 ALA A N 1
ATOM 731 C CA . ALA A 1 93 ? 11.697 12.985 -13.003 1.00 76.69 93 ALA A CA 1
ATOM 732 C C . ALA A 1 93 ? 10.462 12.793 -13.906 1.00 76.69 93 ALA A C 1
ATOM 734 O O . ALA A 1 93 ? 9.342 13.031 -13.465 1.00 76.69 93 ALA A O 1
ATOM 735 N N . HIS A 1 94 ? 10.660 12.370 -15.158 1.00 79.00 94 HIS A N 1
ATOM 736 C CA . HIS A 1 94 ? 9.593 12.001 -16.095 1.00 79.00 94 HIS A CA 1
ATOM 737 C C . HIS A 1 94 ? 9.364 10.481 -16.164 1.00 79.00 94 HIS A C 1
ATOM 739 O O . HIS A 1 94 ? 8.422 10.040 -16.818 1.00 79.00 94 HIS A O 1
ATOM 745 N N . ALA A 1 95 ? 10.212 9.689 -15.497 1.00 77.81 95 ALA A N 1
ATOM 746 C CA . ALA A 1 95 ? 10.049 8.245 -15.366 1.00 77.81 95 ALA A CA 1
ATOM 747 C C . ALA A 1 95 ? 9.108 7.861 -14.213 1.00 77.81 95 ALA A C 1
ATOM 749 O O . ALA A 1 95 ? 8.481 6.807 -14.266 1.00 77.81 95 ALA A O 1
ATOM 750 N N . SER A 1 96 ? 9.008 8.702 -13.179 1.00 81.44 96 SER A N 1
ATOM 751 C CA . SER A 1 96 ? 8.144 8.472 -12.019 1.00 81.44 96 SER A CA 1
ATOM 752 C C . SER A 1 96 ? 6.666 8.389 -12.407 1.00 81.44 96 SER A C 1
ATOM 754 O O . SER A 1 96 ? 6.096 9.369 -12.888 1.00 81.44 96 SER A O 1
ATOM 756 N N . ASN A 1 97 ? 6.031 7.256 -12.112 1.00 84.75 97 ASN A N 1
ATOM 757 C CA . ASN A 1 97 ? 4.588 7.069 -12.256 1.00 84.75 97 ASN A CA 1
ATOM 758 C C . ASN A 1 97 ? 3.931 6.926 -10.879 1.00 84.75 97 ASN A C 1
ATOM 760 O O . ASN A 1 97 ? 4.550 6.424 -9.940 1.00 84.75 97 ASN A O 1
ATOM 764 N N . HIS A 1 98 ? 2.682 7.376 -10.760 1.00 86.50 98 HIS A N 1
ATOM 765 C CA . HIS A 1 98 ? 1.916 7.303 -9.520 1.00 86.50 98 HIS A CA 1
ATOM 766 C C . HIS A 1 98 ? 0.471 6.866 -9.770 1.00 86.50 98 HIS A C 1
ATOM 768 O O . HIS A 1 98 ? -0.118 7.203 -10.797 1.00 86.50 98 HIS A O 1
ATOM 774 N N . GLU A 1 99 ? -0.095 6.142 -8.810 1.00 85.44 99 GLU A N 1
ATOM 775 C CA . GLU A 1 99 ? -1.503 5.733 -8.781 1.00 85.44 99 GLU A CA 1
ATOM 776 C C . GLU A 1 99 ? -2.153 6.273 -7.499 1.00 85.44 99 GLU A C 1
ATOM 778 O O . GLU A 1 99 ? -1.514 6.275 -6.444 1.00 85.44 99 GLU A O 1
ATOM 783 N N . ILE A 1 100 ? -3.385 6.789 -7.588 1.00 88.62 100 ILE A N 1
ATOM 784 C CA . ILE A 1 100 ? -4.098 7.415 -6.462 1.00 88.62 100 ILE A CA 1
ATOM 785 C C . ILE A 1 100 ? -5.464 6.755 -6.284 1.00 88.62 100 ILE A C 1
ATOM 787 O O . ILE A 1 100 ? -6.261 6.720 -7.220 1.00 88.62 100 ILE A O 1
ATOM 791 N N . GLU A 1 101 ? -5.758 6.321 -5.059 1.00 88.88 101 GLU A N 1
ATOM 792 C CA . GLU A 1 101 ? -7.047 5.743 -4.665 1.00 88.88 101 GLU A CA 1
ATOM 793 C C . GLU A 1 101 ? -7.620 6.397 -3.398 1.00 88.88 101 GLU A C 1
ATOM 795 O O . GLU A 1 101 ? -6.907 7.015 -2.604 1.00 88.88 101 GLU A O 1
ATOM 800 N N . GLU A 1 102 ? -8.927 6.239 -3.170 1.00 91.31 102 GLU A N 1
ATOM 801 C CA . GLU A 1 102 ? -9.614 6.728 -1.971 1.00 91.31 102 GLU A CA 1
ATOM 802 C C . GLU A 1 102 ? -10.277 5.585 -1.193 1.00 91.31 102 GLU A C 1
ATOM 804 O O . GLU A 1 102 ? -11.257 4.987 -1.635 1.00 91.31 102 GLU A O 1
ATOM 809 N N . VAL A 1 103 ? -9.794 5.324 0.025 1.00 90.69 103 VAL A N 1
ATOM 810 C CA . VAL A 1 103 ? -10.321 4.270 0.904 1.00 90.69 103 VAL A CA 1
ATOM 811 C C . VAL A 1 103 ? -11.056 4.883 2.089 1.00 90.69 103 VAL A C 1
ATOM 813 O O . VAL A 1 103 ? -10.512 5.670 2.868 1.00 90.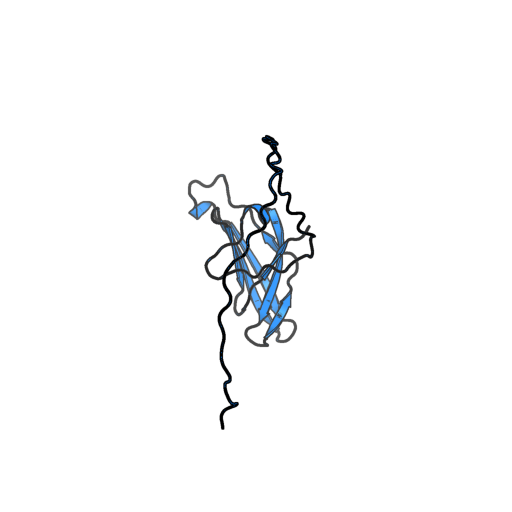69 103 VAL A O 1
ATOM 816 N N . LYS A 1 104 ? -12.316 4.486 2.280 1.00 92.12 104 LYS A N 1
ATOM 817 C CA . LYS A 1 104 ? -13.132 4.926 3.415 1.00 92.12 104 LYS A CA 1
ATOM 818 C C . LYS A 1 104 ? -12.894 4.046 4.640 1.00 92.12 104 LYS A C 1
ATOM 820 O O . LYS A 1 104 ? -13.135 2.845 4.611 1.00 92.12 104 LYS A O 1
ATOM 825 N N . CYS A 1 105 ? -12.521 4.658 5.761 1.00 92.19 105 CYS A N 1
ATOM 826 C CA . CYS A 1 105 ? -12.430 3.979 7.049 1.00 92.19 105 CYS A CA 1
ATOM 827 C C . CYS A 1 105 ? -13.803 3.407 7.465 1.00 92.19 105 CYS A C 1
ATOM 829 O O . CYS A 1 105 ? -14.736 4.193 7.687 1.00 92.19 105 CYS A O 1
ATOM 831 N N . PRO A 1 106 ? -13.941 2.078 7.656 1.00 91.69 106 PRO A N 1
ATOM 832 C CA . PRO A 1 106 ? -15.228 1.450 7.955 1.00 91.69 106 PRO A CA 1
ATOM 833 C C . PRO A 1 106 ? -15.768 1.829 9.341 1.00 91.69 106 PRO A C 1
ATOM 835 O O . PRO A 1 106 ? -16.976 1.847 9.547 1.00 91.69 106 PRO A O 1
ATOM 838 N N . THR A 1 107 ? -14.895 2.174 10.297 1.00 93.12 107 THR A N 1
ATOM 839 C CA . THR A 1 107 ? -15.296 2.494 11.678 1.00 93.12 107 THR A CA 1
ATOM 840 C C . THR A 1 107 ? -15.764 3.938 11.861 1.00 93.12 107 THR A C 1
ATOM 842 O O . THR A 1 107 ? -16.682 4.185 12.635 1.00 93.12 107 THR A O 1
ATOM 845 N N . CYS A 1 108 ? -15.118 4.913 11.208 1.00 93.38 108 CYS A N 1
ATOM 846 C CA . CYS A 1 108 ? -15.369 6.340 11.474 1.00 93.38 108 CYS A CA 1
ATOM 847 C C . CYS A 1 108 ? -15.699 7.190 10.239 1.00 93.38 108 CYS A C 1
ATOM 849 O O . CYS A 1 108 ? -15.835 8.412 10.364 1.00 93.38 108 CYS A O 1
ATOM 851 N N . GLY A 1 109 ? -15.801 6.567 9.061 1.00 92.06 109 GLY A N 1
ATOM 852 C CA . GLY A 1 109 ? -16.217 7.199 7.809 1.00 92.06 109 GLY A CA 1
ATOM 853 C C . GLY A 1 109 ? -15.229 8.198 7.199 1.00 92.06 109 GLY A C 1
ATOM 854 O O . GLY A 1 109 ? -15.563 8.799 6.184 1.00 9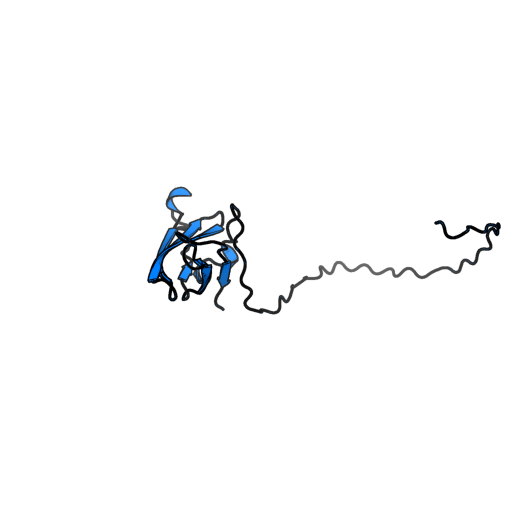2.06 109 GLY A O 1
ATOM 855 N N . MET A 1 110 ? -14.047 8.384 7.798 1.00 92.69 110 MET A N 1
ATOM 856 C CA . MET A 1 110 ? -12.960 9.206 7.253 1.00 92.69 110 MET A CA 1
ATOM 857 C C . MET A 1 110 ? -12.472 8.631 5.919 1.00 92.69 110 MET A C 1
ATOM 859 O O . MET A 1 110 ? -12.216 7.432 5.838 1.00 92.69 110 MET A O 1
ATOM 863 N N . LEU A 1 111 ? -12.332 9.480 4.902 1.00 93.44 111 LEU A N 1
ATOM 864 C CA . LEU A 1 111 ? -11.650 9.128 3.659 1.00 93.44 111 LEU A CA 1
ATOM 865 C C . LEU A 1 111 ? -10.134 9.239 3.857 1.00 93.44 111 LEU A C 1
ATOM 867 O O . LEU A 1 111 ? -9.645 10.192 4.471 1.00 93.44 111 LEU A O 1
ATOM 871 N N . HIS A 1 112 ? -9.416 8.247 3.349 1.00 92.12 112 HIS A N 1
ATOM 872 C CA . HIS A 1 112 ? -7.967 8.206 3.260 1.00 92.12 112 HIS A CA 1
ATOM 873 C C . HIS A 1 112 ? -7.591 8.195 1.781 1.00 92.12 112 HIS A C 1
ATOM 875 O O . HIS A 1 112 ? -8.007 7.295 1.059 1.00 92.12 112 HIS A O 1
ATOM 881 N N . THR A 1 113 ? -6.807 9.176 1.342 1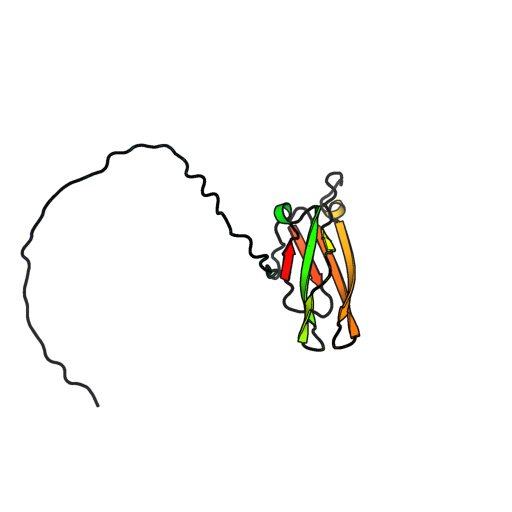.00 93.81 113 THR A N 1
ATOM 882 C CA . THR A 1 113 ? -6.175 9.159 0.018 1.00 93.81 113 THR A CA 1
ATOM 883 C C . THR A 1 113 ? -4.906 8.323 0.091 1.00 93.81 113 THR A C 1
ATOM 885 O O . THR A 1 113 ? -4.074 8.539 0.981 1.00 93.81 113 THR A O 1
ATOM 888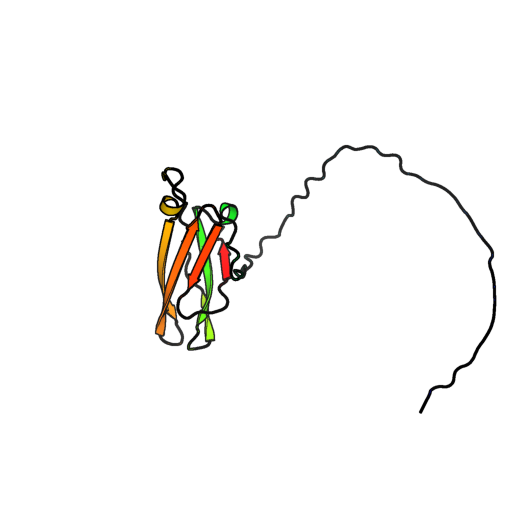 N N . LEU A 1 114 ? -4.790 7.362 -0.811 1.00 92.00 114 LEU A N 1
ATOM 889 C CA . LEU A 1 114 ? -3.663 6.463 -0.985 1.00 92.00 114 LEU A CA 1
ATOM 890 C C . LEU A 1 114 ? -2.935 6.878 -2.256 1.00 92.00 114 LEU A C 1
ATOM 892 O O . LEU A 1 114 ? -3.580 7.195 -3.248 1.00 92.00 114 LEU A O 1
ATOM 896 N N . GLU A 1 115 ? -1.612 6.883 -2.214 1.00 92.44 115 GLU A N 1
ATOM 897 C CA . GLU A 1 115 ? -0.756 7.283 -3.328 1.00 92.44 115 GLU A CA 1
ATOM 898 C C . GLU A 1 115 ? 0.408 6.287 -3.400 1.00 92.44 115 GLU A C 1
ATOM 900 O O . GLU A 1 115 ? 1.099 6.048 -2.402 1.00 92.44 115 GLU A O 1
ATOM 905 N N . VAL A 1 116 ? 0.555 5.644 -4.558 1.00 92.25 116 VAL A N 1
ATOM 906 C CA . VAL A 1 116 ? 1.584 4.640 -4.853 1.00 92.25 116 VAL A CA 1
ATOM 907 C C . VAL A 1 116 ? 2.570 5.258 -5.834 1.00 92.25 116 VAL A C 1
ATOM 909 O O . VAL A 1 116 ? 2.315 5.260 -7.035 1.00 92.25 116 VAL A O 1
ATOM 912 N N . ASP A 1 117 ? 3.689 5.792 -5.347 1.00 91.12 117 ASP A N 1
ATOM 913 C CA . ASP A 1 117 ? 4.761 6.294 -6.211 1.00 91.12 117 ASP A CA 1
ATOM 914 C C . ASP A 1 117 ? 5.692 5.157 -6.612 1.00 91.12 117 ASP A C 1
ATOM 916 O O . ASP A 1 117 ? 6.165 4.415 -5.750 1.00 91.12 117 ASP A O 1
ATOM 920 N N . SER A 1 118 ? 6.030 5.067 -7.894 1.00 90.19 118 SER A N 1
ATOM 921 C CA . SER A 1 118 ? 7.040 4.137 -8.400 1.00 90.19 118 SER A CA 1
ATOM 922 C C . SER A 1 118 ? 8.102 4.888 -9.197 1.00 90.19 118 SER A C 1
ATOM 924 O O . SER A 1 118 ? 7.807 5.542 -10.201 1.00 90.19 118 SER A O 1
ATOM 926 N N . THR A 1 119 ? 9.351 4.795 -8.739 1.00 89.62 119 THR A N 1
ATOM 927 C CA . THR A 1 119 ? 10.544 5.371 -9.378 1.00 89.62 119 THR A CA 1
ATOM 928 C C . THR A 1 119 ? 11.623 4.295 -9.526 1.00 89.62 119 THR A C 1
ATOM 930 O O . THR A 1 119 ? 11.495 3.195 -8.990 1.00 89.62 119 THR A O 1
ATOM 933 N N . PHE A 1 120 ? 12.725 4.604 -10.217 1.00 87.31 120 PHE A N 1
ATOM 934 C CA . PHE A 1 120 ? 13.876 3.695 -10.297 1.00 87.31 120 PHE A CA 1
ATOM 935 C C . PHE A 1 120 ? 14.566 3.433 -8.942 1.00 87.31 120 PHE A C 1
ATOM 937 O O . PHE A 1 120 ? 15.284 2.444 -8.815 1.00 87.31 120 PHE A O 1
ATOM 944 N N . ASP A 1 121 ? 14.339 4.276 -7.929 1.00 86.69 121 ASP A N 1
ATOM 945 C CA . ASP A 1 121 ? 14.849 4.079 -6.563 1.00 86.69 121 ASP A CA 1
ATOM 946 C C . ASP A 1 121 ? 13.984 3.108 -5.736 1.00 86.69 121 ASP A C 1
ATOM 948 O O . ASP A 1 121 ? 14.424 2.630 -4.687 1.00 86.69 121 ASP A O 1
ATOM 952 N N . GLY A 1 122 ? 12.754 2.824 -6.179 1.00 90.19 122 GLY A N 1
ATOM 953 C CA . GLY A 1 122 ? 11.813 1.936 -5.500 1.00 90.19 122 GLY A CA 1
ATOM 954 C C . GLY A 1 122 ? 10.363 2.421 -5.529 1.00 90.19 122 GLY A C 1
ATOM 955 O O . GLY A 1 122 ? 10.007 3.397 -6.190 1.00 90.19 122 GLY A O 1
ATOM 956 N N . VAL A 1 123 ? 9.524 1.728 -4.761 1.00 91.62 123 VAL A N 1
ATOM 957 C CA . VAL A 1 123 ? 8.097 2.035 -4.585 1.00 91.62 123 VAL A CA 1
ATOM 958 C C . VAL A 1 123 ? 7.870 2.658 -3.210 1.00 91.62 123 VAL A C 1
ATOM 960 O O . VAL A 1 123 ? 8.409 2.178 -2.210 1.00 91.62 123 VAL A O 1
ATOM 963 N N . THR A 1 124 ? 7.071 3.721 -3.141 1.00 93.25 124 THR A N 1
ATOM 964 C CA . THR A 1 124 ? 6.674 4.370 -1.883 1.00 93.25 124 THR A CA 1
ATOM 965 C C . THR A 1 124 ? 5.157 4.430 -1.773 1.00 93.25 124 THR A C 1
ATOM 967 O O . THR A 1 124 ? 4.479 5.004 -2.617 1.00 93.25 124 THR A O 1
ATOM 970 N N . PHE A 1 125 ? 4.629 3.879 -0.685 1.00 93.31 125 PHE A N 1
ATOM 971 C CA . PHE A 1 125 ? 3.218 3.936 -0.326 1.00 93.31 125 PHE A CA 1
ATOM 972 C C . PHE A 1 125 ? 2.972 5.093 0.644 1.00 93.31 125 PHE A C 1
ATOM 974 O O . PHE A 1 125 ? 3.454 5.074 1.784 1.00 93.31 125 PHE A O 1
ATOM 981 N N . LYS A 1 126 ? 2.202 6.095 0.226 1.00 92.06 126 LYS A N 1
ATOM 982 C CA . LYS A 1 126 ? 1.732 7.196 1.076 1.00 92.06 126 LYS A CA 1
ATOM 983 C C . LYS A 1 126 ? 0.253 6.984 1.383 1.00 92.06 126 LYS A C 1
ATOM 985 O O . LYS A 1 126 ? -0.534 6.643 0.506 1.00 92.06 126 LYS A O 1
ATOM 990 N N . VAL A 1 127 ? -0.145 7.217 2.634 1.00 92.31 127 VAL A N 1
ATOM 991 C CA . VAL A 1 127 ? -1.557 7.160 3.039 1.00 92.31 127 VAL A CA 1
ATOM 992 C C . VAL A 1 127 ? -1.891 8.367 3.907 1.00 92.31 127 VAL A C 1
ATOM 994 O O . VAL A 1 127 ? -1.361 8.538 5.010 1.00 92.31 127 VAL A O 1
ATOM 997 N N . SER A 1 128 ? -2.792 9.211 3.415 1.00 93.12 128 SER A N 1
ATOM 998 C CA . SER A 1 128 ? -3.237 10.423 4.102 1.00 93.12 128 SER A CA 1
ATOM 999 C C . SER A 1 128 ? -3.929 10.091 5.422 1.00 93.12 128 SER A C 1
ATOM 1001 O O . SER A 1 128 ? -4.806 9.230 5.488 1.00 93.12 128 SER A O 1
ATOM 1003 N N . ASN A 1 129 ? -3.580 10.815 6.490 1.00 88.56 129 ASN A N 1
ATOM 1004 C CA . ASN A 1 129 ? -4.169 10.649 7.826 1.00 88.56 129 ASN A CA 1
ATOM 1005 C C . ASN A 1 129 ? -4.051 9.216 8.400 1.00 88.56 129 ASN A C 1
ATOM 1007 O O . ASN A 1 129 ? -4.942 8.746 9.112 1.00 88.56 129 ASN A O 1
ATOM 1011 N N . ALA A 1 130 ? -2.945 8.524 8.124 1.00 90.88 130 ALA A N 1
ATOM 1012 C CA . ALA A 1 130 ? -2.684 7.166 8.594 1.00 90.88 130 ALA A CA 1
ATOM 1013 C C . ALA A 1 130 ? -1.327 7.025 9.306 1.00 90.88 130 ALA A C 1
ATOM 1015 O O . ALA A 1 130 ? -0.504 7.940 9.314 1.00 90.88 130 ALA A O 1
ATOM 1016 N N . LYS A 1 131 ? -1.108 5.869 9.942 1.00 89.38 131 LYS A N 1
ATOM 1017 C CA . LYS A 1 131 ? 0.158 5.467 10.577 1.00 89.38 131 LYS A CA 1
ATOM 1018 C C . LYS A 1 131 ? 0.465 3.994 10.297 1.00 89.38 131 LYS A C 1
ATOM 1020 O O . LYS A 1 131 ? -0.457 3.206 10.111 1.00 89.38 131 LYS A O 1
ATOM 1025 N N . HIS A 1 132 ? 1.746 3.625 10.362 1.00 91.19 132 HIS A N 1
ATOM 1026 C CA . HIS A 1 132 ? 2.237 2.241 10.245 1.00 91.19 132 HIS A CA 1
ATOM 1027 C C . HIS A 1 132 ? 1.809 1.559 8.930 1.00 91.19 132 HIS A C 1
ATOM 1029 O O . HIS A 1 132 ? 1.217 0.479 8.944 1.00 91.19 132 HIS A O 1
ATOM 1035 N N . VAL A 1 133 ? 2.085 2.211 7.796 1.00 92.44 133 VAL A N 1
ATOM 1036 C CA . VAL A 1 133 ? 1.799 1.649 6.469 1.00 92.44 133 VAL A CA 1
ATOM 1037 C C . VAL A 1 133 ? 2.632 0.383 6.261 1.00 92.44 133 VAL A C 1
ATOM 1039 O O . VAL A 1 133 ? 3.846 0.369 6.462 1.00 92.44 133 VAL A O 1
ATOM 1042 N N . SER A 1 134 ? 1.957 -0.695 5.890 1.00 93.69 134 SER A N 1
ATOM 1043 C CA . SER A 1 134 ? 2.539 -1.985 5.529 1.00 93.69 134 SER A CA 1
ATOM 1044 C C . SER A 1 134 ? 1.928 -2.446 4.214 1.00 93.69 134 SER A C 1
ATOM 1046 O O . SER A 1 134 ? 0.759 -2.163 3.961 1.00 93.69 134 SER A O 1
ATOM 1048 N N . TYR A 1 135 ? 2.683 -3.182 3.410 1.00 92.62 135 TYR A N 1
ATOM 1049 C CA . TYR A 1 135 ? 2.219 -3.746 2.144 1.00 92.62 135 TYR A CA 1
ATOM 1050 C C . TYR A 1 135 ? 2.345 -5.270 2.145 1.00 92.62 135 TYR A C 1
ATOM 1052 O O . TYR A 1 135 ? 3.100 -5.853 2.927 1.00 92.62 135 TYR A O 1
ATOM 1060 N N . GLN A 1 136 ? 1.584 -5.916 1.274 1.00 91.81 136 GLN A N 1
ATOM 1061 C CA . GLN A 1 136 ? 1.621 -7.350 1.019 1.00 91.81 136 GLN A CA 1
ATOM 1062 C C . GLN A 1 136 ? 1.420 -7.549 -0.481 1.00 91.81 136 GLN A C 1
ATOM 1064 O O . GLN A 1 136 ? 0.480 -6.999 -1.050 1.00 91.81 136 GLN A O 1
ATOM 1069 N N . VAL A 1 137 ? 2.300 -8.312 -1.124 1.00 89.12 137 VAL A N 1
ATOM 1070 C CA . VAL A 1 137 ? 2.211 -8.569 -2.567 1.00 89.12 137 VAL A CA 1
ATOM 1071 C C . VAL A 1 137 ? 1.232 -9.707 -2.829 1.00 89.12 137 VAL A C 1
ATOM 1073 O O . VAL A 1 137 ? 1.277 -10.715 -2.122 1.00 89.12 137 VAL A O 1
ATOM 1076 N N . SER A 1 138 ? 0.363 -9.550 -3.828 1.00 82.12 138 SER A N 1
ATOM 1077 C CA . SER A 1 138 ? -0.457 -10.656 -4.330 1.00 82.12 138 SER A CA 1
ATOM 1078 C C . SER A 1 138 ? 0.411 -11.647 -5.118 1.00 82.12 138 SER A C 1
ATOM 1080 O O . SER A 1 138 ? 1.367 -11.246 -5.795 1.00 82.12 138 SER A O 1
ATOM 1082 N N . GLU A 1 139 ? 0.103 -12.940 -5.001 1.00 64.62 139 GLU A N 1
ATOM 1083 C CA . GLU A 1 139 ? 0.737 -14.006 -5.796 1.00 64.62 139 GLU A CA 1
ATOM 1084 C C . GLU A 1 139 ? 0.175 -14.060 -7.223 1.00 64.62 139 GLU A C 1
ATOM 1086 O O . GLU A 1 139 ? -1.066 -13.992 -7.374 1.00 64.62 139 GLU A O 1
#

Sequence (139 aa):
MRPPKITTDTGELIFFQTSRVKPTGHWPGRILSRSLNTIYPMWIQQKDHSPAPLEDLQGRTVGLKFKCSKCHTEIFTDLIGVPSPNDQADSPAHASNHEIEEVKCPTCGMLHTLEVDSTFDGVTFKVSNAKHVSYQVSE

Secondary structure (DSSP, 8-state):
-PPPP--------------------------------------EEPBTTBPBPHHHHTTSEEEEEEEETTT--EEEEEEEE-PPP-TT-SSHHHH-EEEEEEEE-TTT--EEEEEEEEETTEEEEEETTEEEEEEEE--

pLDDT: mean 76.19, std 20.29, range [37.34, 94.94]